Protein AF-A0AAG5D638-F1 (afdb_monomer_lite)

Organism: Anopheles atroparvus (NCBI:txid41427)

Sequence (157 aa):
MNASIKLLLIVREPVTRAISDYTQLRSHAATATLPQQQTLSSTSPLSKSFEDLAILPNGTVNEAYRPLAISQYHVHVHRWLEVFPREQLLVVNGDQLIDDPVSQLRRIEDFLGIEPRIGSNNFYFNETKGFYCLRNETGDKCLRETKGRKHPRVDPV

Secondary structure (DSSP, 8-state):
--TT--EEEEE--HHHHHHHHHHHHHHHHHHS---TT----TT-TTT--SHHHHB-TTSSB-TTSHHHHTT-HHHHHHHHHTTS-GGGEEEEEHHHHHH-HHHHHHHHHHHHT------GGGEEEETTTTEEEEEETTEEEPPPTTSSPPPPP----

Foldseek 3Di:
DDLLAAAEAEAEDLVVQLLLVVVLVLVVVVPPPDDPPDDPDCPPPNNDDSCNQQADPVRDGPCVRVSNVVSPPCVVVVVVCVRHPPLSYDYAYNVCCFVPVLVSVVVVCVSVVHDRDDDPVQWDQDVVLRTIWGQDPVGTGRDDPSPNDDGDDDDPD

Structure (mmCIF, N/CA/C/O backbone):
data_AF-A0AAG5D638-F1
#
_entry.id   AF-A0AAG5D638-F1
#
loop_
_atom_site.group_PDB
_atom_site.id
_atom_site.type_symbol
_atom_site.label_atom_id
_atom_site.label_alt_id
_atom_site.label_comp_id
_atom_site.label_asym_id
_atom_site.label_entity_id
_atom_site.label_seq_id
_atom_site.pdbx_PDB_ins_code
_atom_site.Cartn_x
_atom_site.Cartn_y
_atom_site.Cartn_z
_atom_site.occupancy
_atom_site.B_iso_or_equiv
_atom_site.auth_seq_id
_atom_site.auth_comp_id
_atom_site.auth_asym_id
_atom_site.auth_atom_id
_atom_site.pdbx_PDB_model_num
ATOM 1 N N . MET A 1 1 ? 6.801 -11.593 23.275 1.00 66.06 1 MET A N 1
ATOM 2 C CA . MET A 1 1 ? 5.906 -11.046 22.227 1.00 66.06 1 MET A CA 1
ATOM 3 C C . MET A 1 1 ? 4.469 -11.257 22.667 1.00 66.06 1 MET A C 1
ATOM 5 O O . MET A 1 1 ? 4.213 -12.244 23.342 1.00 66.06 1 MET A O 1
ATOM 9 N N . ASN A 1 2 ? 3.560 -10.337 22.338 1.00 90.38 2 ASN A N 1
ATOM 10 C CA . ASN A 1 2 ? 2.142 -10.477 22.668 1.00 90.38 2 ASN A CA 1
ATOM 11 C C . ASN A 1 2 ? 1.449 -11.319 21.584 1.00 90.38 2 ASN A C 1
ATOM 13 O O . ASN A 1 2 ? 1.292 -10.845 20.462 1.00 90.38 2 ASN A O 1
ATOM 17 N N . ALA A 1 3 ? 1.064 -12.553 21.918 1.00 93.19 3 ALA A N 1
ATOM 18 C CA . ALA A 1 3 ? 0.399 -13.467 20.987 1.00 93.19 3 ALA A CA 1
ATOM 19 C C . ALA A 1 3 ? -0.999 -12.979 20.562 1.00 93.19 3 ALA A C 1
ATOM 21 O O . ALA A 1 3 ? -1.456 -13.307 19.475 1.00 93.19 3 ALA A O 1
ATOM 22 N N . SER A 1 4 ? -1.646 -12.136 21.371 1.00 95.50 4 SER A N 1
ATOM 23 C CA . SER A 1 4 ? -3.001 -11.618 21.139 1.00 95.50 4 SER A CA 1
ATOM 24 C C . SER A 1 4 ? -3.023 -10.255 20.435 1.00 95.50 4 SER A C 1
ATOM 26 O O . SER A 1 4 ? -4.059 -9.591 20.400 1.00 95.50 4 SER A O 1
ATOM 28 N N . ILE A 1 5 ? -1.884 -9.783 19.913 1.00 97.81 5 ILE A N 1
ATOM 29 C CA . ILE A 1 5 ? -1.811 -8.488 19.224 1.00 97.81 5 ILE A CA 1
ATOM 30 C C . ILE A 1 5 ? -2.629 -8.504 17.924 1.00 97.81 5 ILE A C 1
ATOM 32 O O . ILE A 1 5 ? -2.609 -9.477 17.173 1.00 97.81 5 ILE A O 1
ATOM 36 N N . LYS A 1 6 ? -3.330 -7.406 17.636 1.00 97.94 6 LYS A N 1
ATOM 37 C CA . LYS A 1 6 ? -3.987 -7.178 16.343 1.00 97.94 6 LYS A CA 1
ATOM 38 C C . LYS A 1 6 ? -3.008 -6.518 15.368 1.00 97.94 6 LYS A C 1
ATOM 40 O O . LYS A 1 6 ? -2.303 -5.579 15.733 1.00 97.94 6 LYS A O 1
ATOM 45 N N . LEU A 1 7 ? -2.979 -6.997 14.131 1.00 98.31 7 LEU A N 1
ATOM 46 C CA . LEU A 1 7 ? -2.078 -6.567 13.066 1.00 98.31 7 LEU A CA 1
ATOM 47 C C . LEU A 1 7 ? -2.868 -5.844 11.973 1.00 98.31 7 LEU A C 1
ATOM 49 O O . LEU A 1 7 ? -3.880 -6.344 11.484 1.00 98.31 7 LEU A O 1
ATOM 53 N N . LEU A 1 8 ? -2.375 -4.676 11.566 1.00 98.62 8 LEU A N 1
ATOM 54 C CA . LEU A 1 8 ? -2.884 -3.933 10.415 1.00 98.62 8 LEU A CA 1
ATOM 55 C C . LEU A 1 8 ? -1.86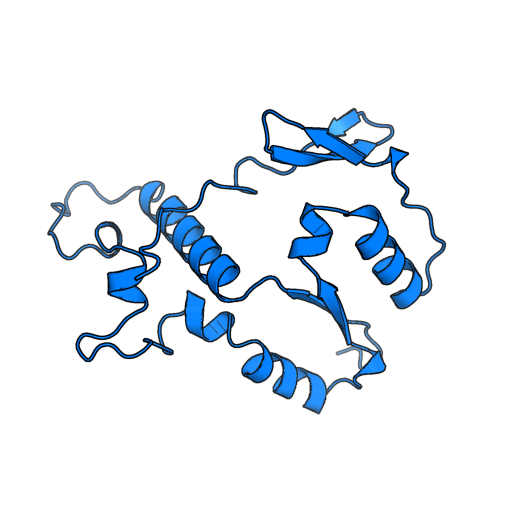4 -4.025 9.281 1.00 98.62 8 LEU A C 1
ATOM 57 O O . LEU A 1 8 ? -0.722 -3.591 9.436 1.00 98.62 8 LEU A O 1
ATOM 61 N N . LEU A 1 9 ? -2.281 -4.559 8.137 1.00 98.44 9 LEU A N 1
ATOM 62 C CA . LEU A 1 9 ? -1.474 -4.631 6.924 1.00 98.44 9 LEU A CA 1
ATOM 63 C C . LEU A 1 9 ? -2.127 -3.783 5.831 1.00 98.44 9 LEU A C 1
ATOM 65 O O . LEU A 1 9 ? -3.175 -4.145 5.307 1.00 98.44 9 LEU A O 1
ATOM 69 N N . ILE A 1 10 ? -1.502 -2.665 5.469 1.00 98.50 10 ILE A N 1
ATOM 70 C CA . ILE A 1 10 ? -1.977 -1.797 4.384 1.00 98.50 10 ILE A CA 1
ATOM 71 C C . ILE A 1 10 ? -1.230 -2.165 3.100 1.00 98.50 10 ILE A C 1
ATOM 73 O O . ILE A 1 10 ? -0.002 -2.072 3.056 1.00 98.50 10 ILE A O 1
ATOM 77 N N . VAL A 1 11 ? -1.958 -2.561 2.055 1.00 98.25 11 VAL A N 1
ATOM 78 C CA . VAL A 1 11 ? -1.394 -2.920 0.739 1.00 98.25 11 VAL A CA 1
ATOM 79 C C . VAL A 1 11 ? -2.057 -2.129 -0.377 1.00 98.25 11 VAL A C 1
ATOM 81 O O . VAL A 1 11 ? -3.178 -1.663 -0.223 1.00 98.25 11 VAL A O 1
ATOM 84 N N . ARG A 1 12 ? -1.364 -1.977 -1.501 1.00 98.00 12 ARG A N 1
ATOM 85 C CA . ARG A 1 12 ? -1.868 -1.327 -2.718 1.00 98.00 12 ARG A CA 1
ATOM 86 C C . ARG A 1 12 ? -1.720 -2.283 -3.893 1.00 98.00 12 ARG A C 1
ATOM 88 O O . ARG A 1 12 ? -1.151 -3.359 -3.723 1.00 98.00 12 ARG A O 1
ATOM 95 N N . GLU A 1 13 ? -2.169 -1.885 -5.072 1.00 97.94 13 GLU A N 1
ATOM 96 C CA . GLU A 1 13 ? -1.826 -2.567 -6.315 1.00 97.94 13 GLU A CA 1
ATOM 97 C C . GLU A 1 13 ? -0.287 -2.772 -6.390 1.00 97.94 13 GLU A C 1
ATOM 99 O O . GLU A 1 13 ? 0.483 -1.816 -6.200 1.00 97.94 13 GLU A O 1
ATOM 104 N N . PRO A 1 14 ? 0.188 -4.024 -6.553 1.00 97.56 14 PRO A N 1
ATOM 105 C CA . PRO A 1 14 ? 1.593 -4.380 -6.354 1.00 97.56 14 PRO A CA 1
ATOM 106 C C . PRO A 1 14 ? 2.555 -3.688 -7.328 1.00 97.56 14 PRO A C 1
ATOM 108 O O . PRO A 1 14 ? 3.659 -3.320 -6.911 1.00 97.56 14 PRO A O 1
ATOM 111 N N 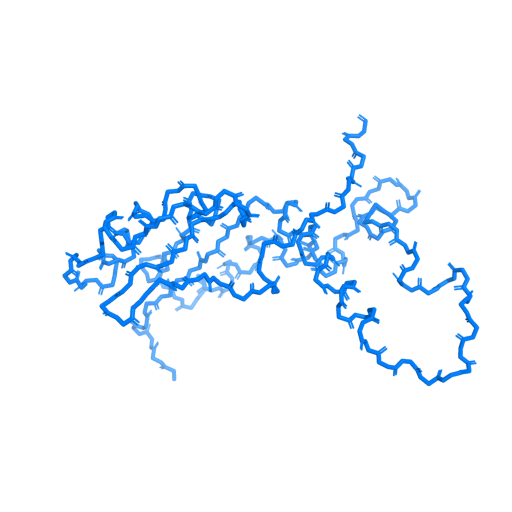. VAL A 1 15 ? 2.166 -3.456 -8.586 1.00 96.56 15 VAL A N 1
ATOM 112 C CA . VAL A 1 15 ? 3.011 -2.758 -9.571 1.00 96.56 15 VAL A CA 1
ATOM 113 C C . VAL A 1 15 ? 3.171 -1.290 -9.177 1.00 96.56 15 VAL A C 1
ATOM 115 O O . VAL A 1 15 ? 4.285 -0.772 -9.082 1.00 96.56 15 VAL A O 1
ATOM 118 N N . THR A 1 16 ? 2.076 -0.632 -8.817 1.00 96.75 16 THR A N 1
ATOM 119 C CA . THR A 1 16 ? 2.044 0.745 -8.320 1.00 96.75 16 THR A CA 1
ATOM 120 C C . THR A 1 16 ? 2.877 0.896 -7.048 1.00 96.75 16 THR A C 1
ATOM 122 O O . THR A 1 16 ? 3.619 1.872 -6.895 1.00 96.75 16 THR A O 1
ATOM 125 N N . ARG A 1 17 ? 2.811 -0.083 -6.137 1.00 97.62 17 ARG A N 1
ATOM 126 C CA . ARG A 1 17 ? 3.640 -0.132 -4.922 1.00 97.62 17 ARG A CA 1
ATOM 127 C C . ARG A 1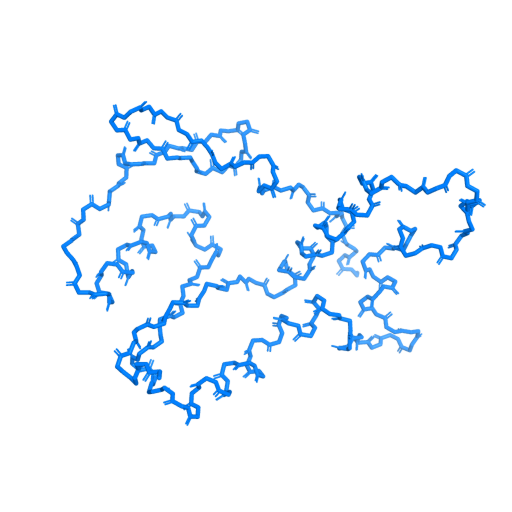 17 ? 5.127 -0.264 -5.256 1.00 97.62 17 ARG A C 1
ATOM 129 O O . ARG A 1 17 ? 5.945 0.424 -4.642 1.00 97.62 17 ARG A O 1
ATOM 136 N N . ALA A 1 18 ? 5.484 -1.107 -6.224 1.00 97.56 18 ALA A N 1
ATOM 137 C CA . ALA A 1 18 ? 6.862 -1.260 -6.687 1.00 97.56 18 ALA A CA 1
ATOM 138 C C . ALA A 1 18 ? 7.405 0.032 -7.324 1.00 97.56 18 ALA A C 1
ATOM 140 O O . ALA A 1 18 ? 8.497 0.477 -6.963 1.00 97.56 18 ALA A O 1
ATOM 141 N N . ILE A 1 19 ? 6.625 0.683 -8.190 1.00 96.81 19 ILE A N 1
ATOM 142 C CA . ILE A 1 19 ? 6.983 1.969 -8.813 1.00 96.81 19 ILE A CA 1
ATOM 143 C C . ILE A 1 19 ? 7.134 3.069 -7.751 1.00 96.81 19 ILE A C 1
ATOM 145 O O . ILE A 1 19 ? 8.060 3.884 -7.815 1.00 96.81 19 ILE A O 1
ATOM 149 N N . SER A 1 20 ? 6.264 3.084 -6.738 1.00 95.88 20 SER A N 1
ATOM 150 C CA . SER A 1 20 ? 6.355 4.029 -5.621 1.00 95.88 20 SER A CA 1
ATOM 151 C C . SER A 1 20 ? 7.661 3.864 -4.833 1.00 95.88 20 SER A C 1
ATOM 153 O O . SER A 1 20 ? 8.332 4.855 -4.534 1.00 95.88 20 SER A O 1
ATOM 155 N N . ASP A 1 21 ? 8.067 2.624 -4.549 1.00 95.75 21 ASP A N 1
ATOM 156 C CA . ASP A 1 21 ? 9.326 2.330 -3.853 1.00 95.75 21 ASP A CA 1
ATOM 157 C C . ASP A 1 21 ? 10.546 2.688 -4.718 1.00 95.75 21 ASP A C 1
ATOM 159 O O . ASP A 1 21 ? 11.457 3.356 -4.232 1.00 95.75 21 ASP A O 1
ATOM 163 N N . TYR A 1 22 ? 10.529 2.376 -6.022 1.00 94.81 22 TYR A N 1
ATOM 164 C CA . TYR A 1 22 ? 11.545 2.857 -6.975 1.00 94.81 22 TYR A CA 1
ATOM 165 C C . TYR A 1 22 ? 11.679 4.387 -6.940 1.00 94.81 22 TYR A C 1
ATOM 167 O O . TYR A 1 22 ? 12.781 4.919 -6.781 1.00 94.81 22 TYR A O 1
ATOM 175 N N . THR A 1 23 ? 10.552 5.099 -7.012 1.00 93.62 23 THR A N 1
ATOM 176 C CA . THR A 1 23 ? 10.505 6.570 -6.978 1.00 93.62 23 THR A CA 1
ATOM 177 C C . THR A 1 23 ? 11.113 7.107 -5.682 1.00 93.62 23 THR A C 1
ATOM 179 O O . THR A 1 23 ? 11.889 8.068 -5.692 1.00 93.62 23 THR A O 1
ATOM 182 N N . GLN A 1 24 ? 10.804 6.473 -4.549 1.00 91.56 24 GLN A N 1
ATOM 183 C CA . GLN A 1 24 ? 11.357 6.856 -3.256 1.00 91.56 24 GLN A CA 1
ATOM 184 C C . GLN A 1 24 ? 12.870 6.610 -3.188 1.00 91.56 24 GLN A C 1
ATOM 186 O O . GLN A 1 24 ? 13.602 7.519 -2.786 1.00 91.56 24 GLN A O 1
ATOM 191 N N . LEU A 1 25 ? 13.348 5.434 -3.602 1.00 89.75 25 LEU A N 1
ATOM 192 C CA . LEU A 1 25 ? 14.776 5.097 -3.623 1.00 89.75 25 LEU A CA 1
ATOM 193 C C . LEU A 1 25 ? 15.574 6.088 -4.478 1.00 89.75 25 LEU A C 1
ATOM 195 O O . LEU A 1 25 ? 16.613 6.582 -4.038 1.00 89.75 25 LEU A O 1
ATOM 199 N N . ARG A 1 26 ? 15.051 6.453 -5.655 1.00 87.38 26 ARG A N 1
ATOM 200 C CA . ARG A 1 26 ? 15.662 7.469 -6.520 1.00 87.38 26 ARG A CA 1
ATOM 201 C C . ARG A 1 26 ? 15.711 8.848 -5.879 1.00 87.38 26 ARG A C 1
ATOM 203 O O . ARG A 1 26 ? 16.739 9.512 -5.979 1.00 87.38 26 ARG A O 1
ATOM 210 N N . SER A 1 27 ? 14.640 9.265 -5.204 1.00 85.12 27 SER A N 1
ATOM 211 C CA . SER A 1 27 ? 14.620 10.563 -4.521 1.00 85.12 27 SER A CA 1
ATOM 212 C C . SER A 1 27 ? 15.669 10.647 -3.408 1.00 85.12 27 SER A C 1
ATOM 214 O O . SER A 1 27 ? 16.385 11.638 -3.331 1.00 85.12 27 SER A O 1
ATOM 216 N N . HIS A 1 28 ? 15.827 9.584 -2.609 1.00 84.75 28 HIS A N 1
ATOM 217 C CA . HIS A 1 28 ? 16.835 9.530 -1.545 1.00 84.75 28 HIS A CA 1
ATOM 218 C C . HIS A 1 28 ? 18.257 9.543 -2.100 1.00 84.75 28 HIS A C 1
ATOM 220 O O . HIS A 1 28 ? 19.105 10.276 -1.596 1.00 84.75 28 HIS A O 1
ATOM 226 N N . ALA A 1 29 ? 18.507 8.775 -3.162 1.00 83.12 29 ALA A N 1
ATOM 227 C CA . ALA A 1 29 ? 19.812 8.725 -3.808 1.00 83.12 29 ALA A CA 1
ATOM 228 C C . ALA A 1 29 ? 20.194 10.061 -4.473 1.00 83.12 29 ALA A C 1
ATOM 230 O O . ALA A 1 29 ? 21.365 10.420 -4.463 1.00 83.12 29 ALA A O 1
ATOM 231 N N . ALA A 1 30 ? 19.228 10.824 -4.997 1.00 78.62 30 ALA A N 1
ATOM 232 C CA . ALA A 1 30 ? 19.477 12.155 -5.557 1.00 78.62 30 ALA A CA 1
ATOM 233 C C . ALA A 1 30 ? 19.825 13.207 -4.487 1.00 78.62 30 ALA A C 1
ATOM 235 O O . ALA A 1 30 ? 20.554 14.152 -4.770 1.00 78.62 30 ALA A O 1
ATOM 236 N N . THR A 1 31 ? 19.305 13.054 -3.266 1.00 76.12 31 THR A N 1
ATOM 237 C CA . THR A 1 31 ? 19.575 13.970 -2.143 1.00 76.12 31 THR A CA 1
ATOM 238 C C . THR A 1 31 ? 20.786 13.579 -1.299 1.00 76.12 31 THR A C 1
ATOM 240 O O . THR A 1 31 ? 21.232 14.373 -0.474 1.00 76.12 31 THR A O 1
ATOM 243 N N . ALA A 1 32 ? 21.314 12.365 -1.469 1.00 75.12 32 ALA A N 1
ATOM 244 C CA . ALA A 1 32 ? 22.536 11.946 -0.802 1.00 75.12 32 ALA A CA 1
ATOM 245 C C . ALA A 1 32 ? 23.719 12.724 -1.398 1.00 75.12 32 ALA A C 1
ATOM 247 O O . ALA A 1 32 ? 23.994 12.625 -2.592 1.00 75.12 32 ALA A O 1
ATOM 248 N N . THR A 1 33 ? 24.412 13.514 -0.576 1.00 56.66 33 THR A N 1
ATOM 249 C CA . THR A 1 33 ? 25.641 14.223 -0.950 1.00 56.66 33 THR A CA 1
ATOM 250 C C . THR A 1 33 ? 26.693 13.208 -1.390 1.00 56.66 33 THR A C 1
ATOM 252 O O . THR A 1 33 ? 27.365 12.584 -0.571 1.00 56.66 33 THR A O 1
ATOM 255 N N . LEU A 1 34 ? 26.822 13.012 -2.700 1.00 56.62 34 LEU A N 1
ATOM 256 C CA . LEU A 1 34 ? 27.906 12.230 -3.278 1.00 56.62 34 LEU A CA 1
ATOM 257 C C . LEU A 1 34 ? 29.221 13.002 -3.061 1.00 56.62 34 LEU A C 1
ATOM 259 O O . LEU A 1 34 ? 29.275 14.193 -3.382 1.00 56.62 34 LEU A O 1
ATOM 263 N N . PRO A 1 35 ? 30.292 12.371 -2.542 1.00 49.97 35 PRO A N 1
ATOM 264 C CA . PRO A 1 35 ? 31.626 12.952 -2.609 1.00 49.97 35 PRO A CA 1
ATOM 265 C C . PRO A 1 35 ? 31.945 13.311 -4.068 1.00 49.97 35 PRO A C 1
ATOM 267 O O . PRO A 1 35 ? 31.729 12.497 -4.965 1.00 49.97 35 PRO A O 1
ATOM 270 N N . GLN A 1 36 ? 32.446 14.528 -4.293 1.00 44.19 36 GLN A N 1
ATOM 271 C CA . GLN A 1 36 ? 32.647 15.217 -5.583 1.00 44.19 36 GLN A CA 1
ATOM 272 C C . GLN A 1 36 ? 33.574 14.528 -6.622 1.00 44.19 36 GLN A C 1
ATOM 274 O O . GLN A 1 36 ? 34.082 15.194 -7.518 1.00 44.19 36 GLN A O 1
ATOM 279 N N . GLN A 1 37 ? 33.817 13.217 -6.558 1.00 41.53 37 GLN A N 1
ATOM 280 C CA . GLN A 1 37 ? 34.786 12.528 -7.427 1.00 41.53 37 GLN A CA 1
ATOM 281 C C . GLN A 1 37 ? 34.279 11.265 -8.130 1.00 41.53 37 GLN A C 1
ATOM 283 O O . GLN A 1 37 ? 35.064 10.588 -8.788 1.00 41.53 37 GLN A O 1
ATOM 288 N N . GLN A 1 38 ? 32.984 10.951 -8.077 1.00 47.12 38 GLN A N 1
ATOM 289 C CA . GLN A 1 38 ? 32.430 9.947 -8.987 1.00 47.12 38 GLN A CA 1
ATOM 290 C C . GLN A 1 38 ? 31.771 10.657 -10.161 1.00 47.12 38 GLN A C 1
ATOM 292 O O . GLN A 1 38 ? 30.626 11.100 -10.097 1.00 47.12 38 GLN A O 1
ATOM 297 N N . THR A 1 39 ? 32.548 10.784 -11.236 1.00 41.84 39 THR A N 1
ATOM 298 C CA . THR A 1 39 ? 32.038 10.997 -12.588 1.00 41.84 39 THR A CA 1
ATOM 299 C C . THR A 1 39 ? 30.786 10.137 -12.779 1.00 41.84 39 THR A C 1
ATOM 301 O O . THR A 1 39 ? 30.786 8.952 -12.434 1.00 41.84 39 THR A O 1
ATOM 304 N N . LEU A 1 40 ? 29.694 10.735 -13.271 1.00 46.28 40 LEU A N 1
ATOM 305 C CA . LEU A 1 40 ? 28.478 10.001 -13.616 1.00 46.28 40 LEU A CA 1
ATOM 306 C C . LEU A 1 40 ? 28.804 9.044 -14.768 1.00 46.28 40 LEU A C 1
ATOM 308 O O . LEU A 1 40 ? 28.607 9.355 -15.939 1.00 46.28 40 LEU A O 1
ATOM 312 N N . SER A 1 41 ? 29.348 7.880 -14.433 1.00 43.62 41 SER A N 1
ATOM 313 C CA . SER A 1 41 ? 29.386 6.740 -15.330 1.00 43.62 41 SER A CA 1
ATOM 314 C C . SER A 1 41 ? 27.939 6.355 -15.640 1.00 43.62 41 SER A C 1
ATOM 316 O O . SER A 1 41 ? 27.071 6.348 -14.761 1.00 43.62 41 SER A O 1
ATOM 318 N N . SER A 1 42 ? 27.672 6.024 -16.902 1.00 47.56 42 SER A N 1
ATOM 319 C CA . SER A 1 42 ? 26.375 5.546 -17.407 1.00 47.56 42 SER A CA 1
ATOM 320 C C . SER A 1 42 ? 25.833 4.312 -16.662 1.00 47.56 42 SER A C 1
ATOM 322 O O . SER A 1 42 ? 24.683 3.928 -16.855 1.00 47.56 42 SER A O 1
ATOM 324 N N . THR A 1 43 ? 26.636 3.725 -15.772 1.00 48.91 43 THR A N 1
ATOM 325 C CA . THR A 1 43 ? 26.365 2.560 -14.927 1.00 48.91 43 THR A CA 1
ATOM 326 C C . THR A 1 43 ? 25.839 2.877 -13.521 1.00 48.91 43 THR A C 1
ATOM 328 O O . THR A 1 43 ? 25.599 1.943 -12.754 1.00 48.91 43 THR A O 1
ATOM 331 N N . SER A 1 44 ? 25.651 4.147 -13.140 1.00 57.69 44 SER A N 1
ATOM 332 C CA . SER A 1 44 ? 25.067 4.476 -11.829 1.00 57.69 44 SER A CA 1
ATOM 333 C C . SER A 1 44 ? 23.619 3.962 -11.722 1.00 57.69 44 SER A C 1
ATOM 335 O O . SER A 1 44 ? 22.832 4.202 -12.631 1.00 57.69 44 SER A O 1
ATOM 337 N N . PRO A 1 45 ? 23.188 3.323 -10.616 1.00 56.34 45 PRO A N 1
ATOM 338 C CA . PRO A 1 45 ? 21.794 2.891 -10.425 1.00 56.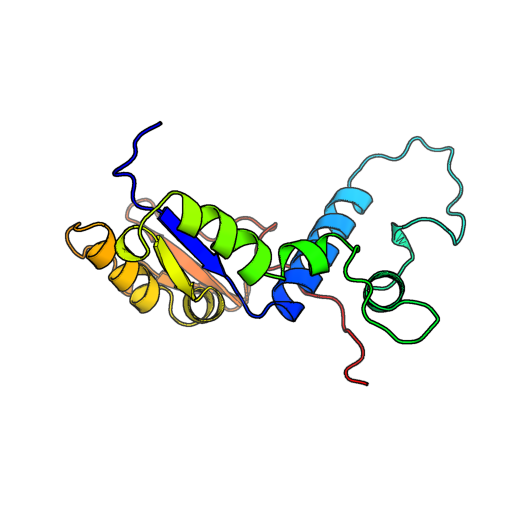34 45 PRO A CA 1
ATOM 339 C C . PRO A 1 45 ? 20.766 4.027 -10.564 1.00 56.34 45 PRO A C 1
ATOM 341 O O . PRO A 1 45 ? 19.584 3.777 -10.780 1.00 56.34 45 PRO A O 1
ATOM 344 N N . LEU A 1 46 ? 21.220 5.278 -10.446 1.00 65.88 46 LEU A N 1
ATOM 345 C CA . LEU A 1 46 ? 20.436 6.488 -10.674 1.00 65.88 46 LEU A CA 1
ATOM 346 C C . LEU A 1 46 ? 20.075 6.724 -12.152 1.00 65.88 46 LEU A C 1
ATOM 348 O O . LEU A 1 46 ? 19.160 7.501 -12.401 1.00 65.88 46 LEU A O 1
ATOM 352 N N . SER A 1 47 ? 20.762 6.116 -13.124 1.00 72.94 47 SER A N 1
ATOM 353 C CA . SER A 1 47 ? 20.467 6.299 -14.555 1.00 72.94 47 SER A CA 1
ATOM 354 C C . SER A 1 47 ? 19.444 5.302 -15.102 1.00 72.94 47 SER A C 1
ATOM 356 O O . SER A 1 47 ? 18.853 5.569 -16.144 1.00 72.94 47 SER A O 1
ATOM 358 N N . LYS A 1 48 ? 19.210 4.181 -14.408 1.00 88.44 48 LYS A N 1
ATOM 359 C CA . LYS A 1 48 ? 18.335 3.103 -14.885 1.00 88.44 48 LYS A CA 1
ATOM 360 C C . LYS A 1 48 ? 16.851 3.441 -14.726 1.00 88.44 48 LYS A C 1
ATOM 362 O O . LYS A 1 48 ? 16.427 3.966 -13.685 1.00 88.44 48 LYS A O 1
ATOM 367 N N . SER A 1 49 ? 16.067 3.120 -15.754 1.00 92.38 49 SER A N 1
ATOM 368 C CA . SER A 1 49 ? 14.602 3.172 -15.710 1.00 92.38 49 SER A CA 1
ATOM 369 C C . SER A 1 49 ? 14.040 2.123 -14.739 1.00 92.38 49 SER A C 1
ATOM 371 O O . SER A 1 49 ? 14.787 1.328 -14.158 1.00 92.38 49 SER A O 1
ATOM 373 N N . PHE A 1 50 ? 12.728 2.146 -14.498 1.00 94.50 50 PHE A N 1
ATOM 374 C CA . PHE A 1 50 ? 12.100 1.107 -13.681 1.00 94.50 50 PHE A CA 1
ATOM 375 C C . PHE A 1 50 ? 12.177 -0.241 -14.407 1.00 94.50 50 PHE A C 1
ATOM 377 O O . PHE A 1 50 ? 12.515 -1.251 -13.799 1.00 94.50 50 PHE A O 1
ATOM 384 N N . GLU A 1 51 ? 11.942 -0.224 -15.713 1.00 94.31 51 GLU A N 1
ATOM 385 C CA . GLU A 1 51 ? 11.943 -1.347 -16.639 1.00 94.31 51 GLU A CA 1
ATOM 386 C C . GLU A 1 51 ? 13.311 -2.034 -16.682 1.00 94.31 51 GLU A C 1
ATOM 388 O O . GLU A 1 51 ? 13.378 -3.247 -16.496 1.00 94.31 51 GLU A O 1
ATOM 393 N N . ASP A 1 52 ? 14.402 -1.262 -16.778 1.00 93.94 52 ASP A N 1
ATOM 394 C CA . ASP A 1 52 ? 15.785 -1.778 -16.755 1.00 93.94 52 ASP A CA 1
ATOM 395 C C . ASP A 1 52 ? 16.128 -2.562 -15.474 1.00 93.94 52 ASP A C 1
ATOM 397 O O . ASP A 1 52 ? 17.104 -3.316 -15.429 1.00 93.94 52 ASP A O 1
ATOM 401 N N . LEU A 1 53 ? 15.392 -2.312 -14.387 1.00 94.62 53 LEU A N 1
ATOM 402 C CA . LEU A 1 53 ? 15.579 -2.969 -13.093 1.00 94.62 53 LEU A CA 1
ATOM 403 C C . LEU A 1 53 ? 14.559 -4.087 -12.868 1.00 94.62 53 LEU A C 1
ATOM 405 O O . LEU A 1 53 ? 14.884 -5.091 -12.230 1.00 94.62 53 LEU A O 1
ATOM 409 N N . ALA A 1 54 ? 13.337 -3.893 -13.358 1.00 95.56 54 ALA A N 1
ATOM 410 C CA . ALA A 1 54 ? 12.197 -4.771 -13.159 1.00 95.56 54 ALA A CA 1
ATOM 411 C C . ALA A 1 54 ? 12.166 -5.946 -14.141 1.00 95.56 54 ALA A C 1
ATOM 413 O O . ALA A 1 54 ? 11.600 -6.981 -13.796 1.00 95.56 54 ALA A O 1
ATOM 414 N N . ILE A 1 55 ? 12.772 -5.811 -15.322 1.00 95.69 55 ILE A N 1
ATOM 415 C CA . ILE A 1 55 ? 12.776 -6.824 -16.380 1.00 95.69 55 ILE A CA 1
ATOM 416 C C . ILE A 1 55 ? 14.213 -7.278 -16.652 1.00 95.69 55 ILE A C 1
ATOM 418 O O . ILE A 1 55 ? 15.134 -6.478 -16.798 1.00 95.69 55 ILE A O 1
ATOM 422 N N . LEU A 1 56 ? 14.418 -8.592 -16.685 1.00 95.25 56 LEU A N 1
ATOM 423 C CA . LEU A 1 56 ? 15.692 -9.215 -17.027 1.00 95.25 56 LEU A CA 1
ATOM 424 C C . LEU A 1 56 ? 15.931 -9.170 -18.548 1.00 95.25 56 LEU A C 1
ATOM 426 O O . LEU A 1 56 ? 14.973 -9.105 -19.317 1.00 95.25 56 LEU A O 1
ATOM 430 N N . PRO A 1 57 ? 17.186 -9.306 -19.025 1.00 94.06 57 PRO A N 1
ATOM 431 C CA . PRO A 1 57 ? 17.493 -9.277 -20.462 1.00 94.06 57 PRO A CA 1
ATOM 432 C C . PRO A 1 57 ? 16.767 -10.338 -21.304 1.00 94.06 57 PRO A C 1
ATOM 434 O O . PRO A 1 57 ? 16.648 -10.189 -22.514 1.00 94.06 57 PRO A O 1
ATOM 437 N N . ASN A 1 58 ? 16.289 -11.415 -20.676 1.00 94.88 58 ASN A N 1
ATOM 438 C CA . ASN A 1 58 ? 15.499 -12.465 -21.322 1.00 94.88 58 ASN A CA 1
ATOM 439 C C . ASN A 1 58 ? 13.989 -12.139 -21.405 1.00 94.88 58 ASN A C 1
ATOM 441 O O . ASN A 1 58 ? 13.212 -13.009 -21.789 1.00 94.88 58 ASN A O 1
ATOM 445 N N . GLY A 1 59 ? 13.564 -10.937 -20.999 1.00 93.81 59 GLY A N 1
ATOM 446 C CA . GLY A 1 59 ? 12.168 -10.488 -21.001 1.00 93.81 59 GLY A CA 1
ATOM 447 C C . GLY A 1 59 ? 11.338 -10.933 -19.791 1.00 93.81 59 GLY A C 1
ATOM 448 O O . GLY A 1 59 ? 10.155 -10.618 -19.716 1.00 93.81 59 GLY A O 1
ATOM 449 N N . THR A 1 60 ? 11.926 -11.657 -18.835 1.00 96.38 60 THR A N 1
ATOM 450 C CA . THR A 1 60 ? 11.212 -12.119 -17.630 1.00 96.38 60 THR A CA 1
ATOM 451 C C . THR A 1 60 ? 11.290 -11.110 -16.487 1.00 96.38 60 THR A C 1
ATOM 453 O O . THR A 1 60 ? 12.182 -10.264 -16.442 1.00 96.38 60 THR A O 1
ATOM 456 N N . VAL A 1 61 ? 10.356 -11.196 -15.538 1.00 96.38 61 VAL A N 1
ATOM 457 C CA . VAL A 1 61 ? 10.330 -10.325 -14.357 1.00 96.38 61 VAL A CA 1
ATOM 458 C C . VAL A 1 61 ? 11.523 -10.627 -13.444 1.00 96.38 61 VAL A C 1
ATOM 460 O O . VAL A 1 61 ? 11.769 -11.769 -13.062 1.00 96.38 61 VAL A O 1
ATOM 463 N N . ASN A 1 62 ? 12.248 -9.586 -13.044 1.00 96.88 62 ASN A N 1
ATOM 464 C CA . ASN A 1 62 ? 13.324 -9.665 -12.065 1.00 96.88 62 ASN A CA 1
ATOM 465 C C . ASN A 1 62 ? 12.758 -9.738 -10.639 1.00 96.88 62 ASN A C 1
ATOM 467 O O . ASN A 1 62 ? 12.736 -8.749 -9.906 1.00 96.88 62 ASN A O 1
ATOM 471 N N . GLU A 1 63 ? 12.308 -10.915 -10.214 1.00 95.44 63 GLU A N 1
ATOM 472 C CA . GLU A 1 63 ? 11.710 -11.102 -8.884 1.00 95.44 63 GLU A CA 1
ATOM 473 C C . GLU A 1 63 ? 12.652 -10.768 -7.717 1.00 95.44 63 GLU A C 1
ATOM 475 O O . GLU A 1 63 ? 12.186 -10.419 -6.632 1.00 95.44 63 GLU A O 1
ATOM 480 N N . ALA A 1 64 ? 13.970 -10.818 -7.936 1.00 95.81 64 ALA A N 1
ATOM 481 C CA . ALA A 1 64 ? 14.976 -10.444 -6.944 1.00 95.81 64 ALA A CA 1
ATOM 482 C C . ALA A 1 64 ? 15.087 -8.921 -6.746 1.00 95.81 64 ALA A C 1
ATOM 484 O O . ALA A 1 64 ? 15.670 -8.459 -5.758 1.00 95.81 64 ALA A O 1
ATOM 485 N N . TYR A 1 65 ? 14.530 -8.114 -7.653 1.00 96.06 65 TYR A N 1
ATOM 486 C CA . TYR A 1 65 ? 14.515 -6.667 -7.500 1.00 96.06 65 TYR A CA 1
ATOM 487 C C . TYR A 1 65 ? 13.643 -6.277 -6.303 1.00 96.06 65 TYR A C 1
ATOM 489 O O . TYR A 1 65 ? 12.435 -6.503 -6.296 1.00 96.06 65 TYR A O 1
ATOM 497 N N . ARG A 1 66 ? 14.253 -5.671 -5.272 1.00 95.75 66 ARG A N 1
ATOM 498 C CA . ARG A 1 66 ? 13.613 -5.424 -3.966 1.00 95.75 66 ARG A CA 1
ATOM 499 C C . ARG A 1 66 ? 12.191 -4.837 -4.061 1.00 95.75 66 ARG A C 1
ATOM 501 O O . ARG A 1 66 ? 11.320 -5.375 -3.378 1.00 95.75 66 ARG A O 1
ATOM 508 N N . PRO A 1 67 ? 11.907 -3.785 -4.859 1.00 96.88 67 PRO A N 1
ATOM 509 C CA . PRO A 1 67 ? 10.549 -3.271 -5.005 1.00 96.88 67 PRO A CA 1
ATOM 510 C C . PRO A 1 67 ? 9.521 -4.291 -5.496 1.00 96.88 67 PRO A C 1
ATOM 512 O O . PRO A 1 67 ? 8.377 -4.202 -5.057 1.00 96.88 67 PRO A O 1
ATOM 515 N N . LEU A 1 68 ? 9.913 -5.248 -6.342 1.00 97.69 68 LEU A N 1
ATOM 516 C CA . LEU A 1 68 ? 9.070 -6.357 -6.795 1.00 97.69 68 LEU A CA 1
ATOM 517 C C . LEU A 1 68 ? 8.979 -7.448 -5.727 1.00 97.69 68 LEU A C 1
ATOM 519 O O . LEU A 1 68 ? 7.874 -7.819 -5.338 1.00 97.69 68 LEU A O 1
ATOM 523 N N . ALA A 1 69 ? 10.114 -7.879 -5.170 1.00 97.50 69 ALA A N 1
ATOM 524 C CA . ALA A 1 69 ? 10.184 -8.917 -4.138 1.00 97.50 69 ALA A CA 1
ATOM 525 C C . ALA A 1 69 ? 9.259 -8.631 -2.940 1.00 97.50 69 ALA A C 1
ATOM 527 O O . ALA A 1 69 ? 8.550 -9.508 -2.446 1.00 97.50 69 ALA A O 1
ATOM 528 N N . ILE A 1 70 ? 9.224 -7.381 -2.469 1.00 97.12 70 ILE A N 1
ATOM 529 C CA . ILE A 1 70 ? 8.373 -6.994 -1.332 1.00 97.12 70 ILE A CA 1
ATOM 530 C C . ILE A 1 70 ? 6.930 -6.644 -1.738 1.00 97.12 70 ILE A C 1
ATOM 532 O O . ILE A 1 70 ? 6.088 -6.431 -0.868 1.00 97.12 70 ILE A O 1
ATOM 536 N N . SER A 1 71 ? 6.634 -6.596 -3.041 1.00 98.19 71 SER A N 1
ATOM 537 C CA . SER A 1 71 ? 5.266 -6.496 -3.575 1.00 98.19 71 SER A CA 1
ATOM 538 C C . SER A 1 71 ? 4.612 -7.868 -3.774 1.00 98.19 71 SER A C 1
ATOM 540 O O . SER A 1 71 ? 3.402 -7.943 -3.966 1.00 98.19 71 SER A O 1
ATOM 542 N N . GLN A 1 72 ? 5.372 -8.963 -3.667 1.00 97.62 72 GLN A N 1
ATOM 543 C CA . GLN A 1 72 ? 4.834 -10.325 -3.632 1.00 97.62 72 GLN A CA 1
ATOM 544 C C . GLN A 1 72 ? 4.214 -10.627 -2.257 1.00 97.62 72 GLN A C 1
ATOM 546 O O . GLN A 1 72 ? 4.773 -11.360 -1.441 1.00 97.62 72 GLN A O 1
ATOM 551 N N . TYR A 1 73 ? 3.061 -10.022 -1.961 1.00 98.31 73 TYR A N 1
ATOM 552 C CA . TYR A 1 73 ? 2.486 -10.016 -0.610 1.00 98.31 73 TYR A CA 1
ATOM 553 C C . TYR A 1 73 ? 2.250 -11.409 -0.024 1.00 98.31 73 TYR A C 1
ATOM 555 O O . TYR A 1 73 ? 2.466 -11.597 1.171 1.00 98.31 73 TYR A O 1
ATOM 563 N N . HIS A 1 74 ? 1.859 -12.386 -0.846 1.00 97.38 74 HIS A N 1
ATOM 564 C CA . HIS A 1 74 ? 1.572 -13.747 -0.390 1.00 97.38 74 HIS A CA 1
ATOM 565 C C . HIS A 1 74 ? 2.776 -14.399 0.313 1.00 97.38 74 HIS A C 1
ATOM 567 O O . HIS A 1 74 ? 2.596 -15.024 1.356 1.00 97.38 74 HIS A O 1
ATOM 573 N N . VAL A 1 75 ? 3.999 -14.180 -0.192 1.00 96.75 75 VAL A N 1
ATOM 574 C CA . VAL A 1 75 ? 5.246 -14.724 0.379 1.00 96.75 75 VAL A CA 1
ATOM 575 C C . VAL A 1 75 ? 5.437 -14.258 1.822 1.00 96.75 75 VAL A C 1
ATOM 577 O O . VAL A 1 75 ? 5.888 -15.016 2.681 1.00 96.75 75 VAL A O 1
ATOM 580 N N . HIS A 1 76 ? 5.084 -13.002 2.096 1.00 97.50 76 HIS A N 1
ATOM 581 C CA . HIS A 1 76 ? 5.244 -12.392 3.414 1.00 97.50 76 HIS A CA 1
ATOM 582 C C . HIS A 1 76 ? 4.072 -12.741 4.326 1.00 97.50 76 HIS A C 1
ATOM 584 O O 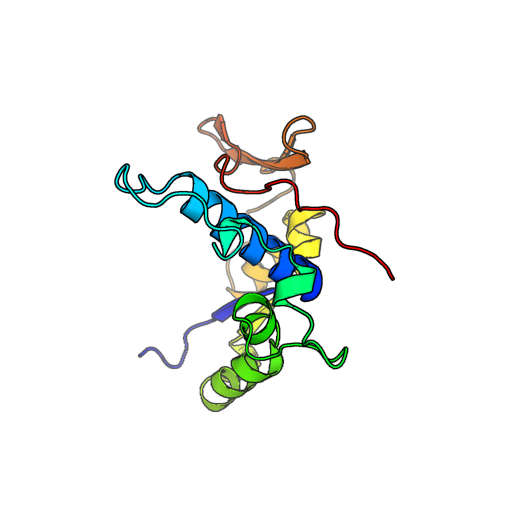. HIS A 1 76 ? 4.288 -13.156 5.461 1.00 97.50 76 HIS A O 1
ATOM 590 N N . VAL A 1 77 ? 2.838 -12.619 3.829 1.00 97.94 77 VAL A N 1
ATOM 591 C CA . VAL A 1 77 ? 1.610 -12.887 4.596 1.00 97.94 77 VAL A CA 1
ATOM 592 C C . VAL A 1 77 ? 1.554 -14.335 5.075 1.00 97.94 77 VAL A C 1
ATOM 594 O O . VAL A 1 77 ? 1.162 -14.558 6.216 1.00 97.94 77 VAL A O 1
ATOM 597 N N . HIS A 1 78 ? 2.007 -15.300 4.270 1.00 97.69 78 HIS A N 1
ATOM 598 C CA . HIS A 1 78 ? 2.067 -16.708 4.675 1.00 97.69 78 HIS A CA 1
ATOM 599 C C . HIS A 1 78 ? 2.812 -16.898 6.004 1.00 97.69 78 HIS A C 1
ATOM 601 O O . HIS A 1 78 ? 2.284 -17.503 6.929 1.00 97.69 78 HIS A O 1
ATOM 607 N N . ARG A 1 79 ? 3.998 -16.292 6.140 1.00 97.38 79 ARG A N 1
ATOM 608 C CA . ARG A 1 79 ? 4.827 -16.385 7.356 1.00 97.38 79 ARG A CA 1
ATOM 609 C C . ARG A 1 79 ? 4.163 -15.746 8.574 1.00 97.38 79 ARG A C 1
ATOM 611 O O . ARG A 1 79 ? 4.354 -16.201 9.693 1.00 97.38 79 ARG A O 1
ATOM 618 N N . TRP A 1 80 ? 3.383 -14.683 8.372 1.00 97.69 80 TRP A N 1
ATOM 619 C CA . TRP A 1 80 ? 2.603 -14.085 9.459 1.00 97.69 80 TRP A CA 1
ATOM 620 C C . TRP A 1 80 ? 1.470 -15.007 9.911 1.00 97.69 80 TRP A C 1
ATOM 622 O O . TRP A 1 80 ? 1.231 -15.119 11.110 1.00 97.69 80 TRP A O 1
ATOM 632 N N . LEU A 1 81 ? 0.814 -15.692 8.972 1.00 97.69 81 LEU A N 1
ATOM 633 C CA . LEU A 1 81 ? -0.283 -16.619 9.259 1.00 97.69 81 LEU A CA 1
ATOM 634 C C . LEU A 1 81 ? 0.174 -17.938 9.905 1.00 97.69 81 LEU A C 1
ATOM 636 O O . LEU A 1 81 ? -0.641 -18.618 10.518 1.00 97.69 81 LEU A O 1
ATOM 640 N N . GLU A 1 82 ? 1.464 -18.280 9.833 1.00 97.31 82 GLU A N 1
ATOM 641 C CA . GLU A 1 82 ? 2.052 -19.387 10.609 1.00 97.31 82 GLU A CA 1
ATOM 642 C C . GLU A 1 82 ? 2.068 -19.108 12.122 1.00 97.31 82 GLU A C 1
ATOM 644 O O . GLU A 1 82 ? 2.142 -20.040 12.922 1.00 97.31 82 GLU A O 1
ATOM 649 N N . VAL A 1 83 ? 2.013 -17.833 12.523 1.00 97.12 83 VAL A N 1
ATOM 650 C CA . VAL A 1 83 ? 2.162 -17.403 13.924 1.00 97.12 83 VAL A CA 1
ATOM 651 C C . VAL A 1 83 ? 0.888 -16.761 14.467 1.00 97.12 83 VAL A C 1
ATOM 653 O O . VAL A 1 83 ? 0.543 -16.966 15.630 1.00 97.12 83 VAL A O 1
ATOM 656 N N . PHE A 1 84 ? 0.192 -15.975 13.646 1.00 97.81 84 PHE A N 1
ATOM 657 C CA . PHE A 1 84 ? -1.007 -15.243 14.036 1.00 97.81 84 PHE A CA 1
ATOM 658 C C . PHE A 1 84 ? -2.230 -15.775 13.279 1.00 97.81 84 PHE A C 1
ATOM 660 O O . PHE A 1 84 ? -2.203 -15.826 12.048 1.00 97.81 84 PHE A O 1
ATOM 667 N N . PRO A 1 85 ? -3.327 -16.106 13.983 1.00 97.38 85 PRO A N 1
ATOM 668 C CA . PRO A 1 85 ? -4.609 -16.420 13.367 1.00 97.38 85 PRO A CA 1
ATOM 669 C C . PRO A 1 85 ? -5.055 -15.351 12.366 1.00 97.38 85 PRO A C 1
ATOM 671 O O . PRO A 1 85 ? -4.790 -14.154 12.533 1.00 97.38 85 PRO A O 1
ATOM 674 N N . ARG A 1 86 ? -5.793 -15.771 11.335 1.00 97.69 86 ARG A N 1
ATOM 675 C CA . ARG A 1 86 ? -6.270 -14.890 10.259 1.00 97.69 86 ARG A CA 1
ATOM 676 C C . ARG A 1 86 ? -7.101 -13.723 10.794 1.00 97.69 86 ARG A C 1
ATOM 678 O O . ARG A 1 86 ? -7.051 -12.630 10.227 1.00 97.69 86 ARG A O 1
ATOM 685 N N . GLU A 1 87 ? -7.836 -13.943 11.873 1.00 97.81 87 GLU A N 1
ATOM 686 C CA . GLU A 1 87 ? -8.724 -12.991 12.541 1.00 97.81 87 GLU A CA 1
ATOM 687 C C . GLU A 1 87 ? -7.947 -11.884 13.261 1.00 97.81 87 GLU A C 1
ATOM 689 O O . GLU A 1 87 ? -8.514 -10.836 13.550 1.00 97.81 87 GLU A O 1
ATOM 694 N N . GLN A 1 88 ? -6.653 -12.080 13.530 1.00 98.31 88 GLN A N 1
ATOM 695 C CA . GLN A 1 88 ? -5.774 -11.064 14.113 1.00 98.31 88 GLN A CA 1
ATOM 696 C C . GLN A 1 88 ? -5.102 -10.180 13.062 1.00 98.31 88 GLN A C 1
ATOM 698 O O . GLN A 1 88 ? -4.366 -9.272 13.438 1.00 98.31 88 GLN A O 1
ATOM 703 N N . LEU A 1 89 ? -5.344 -10.396 11.765 1.00 98.50 89 LEU A N 1
ATOM 704 C CA . LEU A 1 89 ? -4.737 -9.617 10.687 1.00 98.50 89 LEU A CA 1
ATOM 705 C C . LEU A 1 89 ? -5.812 -8.964 9.815 1.00 98.50 89 LEU A C 1
ATOM 707 O O . LEU A 1 89 ? -6.498 -9.625 9.032 1.00 98.50 89 LEU A O 1
ATOM 711 N N . LEU A 1 90 ? -5.926 -7.639 9.886 1.00 98.69 90 LEU A N 1
ATOM 712 C CA . LEU A 1 90 ? -6.746 -6.873 8.951 1.00 98.69 90 LEU A CA 1
ATOM 713 C C . LEU A 1 90 ? -5.896 -6.408 7.769 1.00 98.69 90 LEU A C 1
ATOM 715 O O . LEU A 1 90 ? -4.930 -5.663 7.939 1.00 98.69 90 LEU A O 1
ATOM 719 N N . VAL A 1 91 ? -6.306 -6.798 6.560 1.00 98.44 91 VAL A N 1
ATOM 720 C CA . VAL A 1 91 ? -5.774 -6.226 5.320 1.00 98.44 91 VAL A CA 1
ATOM 721 C C . VAL A 1 91 ? -6.598 -4.995 4.950 1.00 98.44 91 VAL A C 1
ATOM 723 O O . VAL A 1 91 ? -7.796 -5.092 4.666 1.00 98.44 91 VAL A O 1
ATOM 726 N N . VAL A 1 92 ? -5.946 -3.839 4.951 1.00 98.56 92 VAL A N 1
ATOM 727 C CA . VAL A 1 92 ? -6.517 -2.543 4.581 1.00 98.56 92 VAL A CA 1
ATOM 728 C C . VAL A 1 92 ? -6.177 -2.265 3.122 1.00 98.56 92 VAL A C 1
ATOM 730 O O . VAL A 1 92 ? -5.018 -2.385 2.714 1.00 98.56 92 VAL A O 1
ATOM 733 N N . ASN A 1 93 ? -7.182 -1.878 2.337 1.00 98.31 93 ASN A N 1
ATOM 734 C CA . ASN A 1 93 ? -6.974 -1.516 0.943 1.00 98.31 93 ASN A CA 1
ATOM 735 C C . ASN A 1 93 ? -6.426 -0.085 0.882 1.00 98.31 93 ASN A C 1
ATOM 737 O O . ASN A 1 93 ? -7.139 0.880 1.140 1.00 98.31 93 ASN A O 1
ATOM 741 N N . GLY A 1 94 ? -5.144 0.038 0.567 1.00 97.94 94 GLY A N 1
ATOM 742 C CA . GLY A 1 94 ? -4.428 1.301 0.494 1.00 97.94 94 GLY A CA 1
ATOM 743 C C . GLY A 1 94 ? -4.788 2.155 -0.720 1.00 97.94 94 GLY A C 1
ATOM 744 O O . GLY A 1 94 ? -4.597 3.362 -0.644 1.00 97.94 94 GLY A O 1
ATOM 745 N N . ASP A 1 95 ? -5.309 1.574 -1.804 1.00 97.50 95 ASP A N 1
ATOM 746 C CA . ASP A 1 95 ? -5.830 2.356 -2.934 1.00 97.50 95 ASP A CA 1
ATOM 747 C C . ASP A 1 95 ? -7.168 2.993 -2.549 1.00 97.50 95 ASP A C 1
ATOM 749 O O . ASP A 1 95 ? -7.338 4.200 -2.664 1.00 97.50 95 ASP A O 1
ATOM 753 N N . GLN A 1 96 ? -8.057 2.224 -1.919 1.00 97.50 96 GLN A N 1
ATOM 754 C CA . GLN A 1 96 ? -9.287 2.775 -1.341 1.00 97.50 96 GLN A CA 1
ATOM 755 C C . GLN A 1 96 ? -9.011 3.764 -0.206 1.00 97.50 96 GLN A C 1
ATOM 757 O O . GLN A 1 96 ? -9.758 4.710 -0.045 1.00 97.50 96 GLN A O 1
ATOM 762 N N . LEU A 1 97 ? -7.935 3.606 0.570 1.00 97.19 97 LEU A N 1
ATOM 763 C CA . LEU A 1 97 ? -7.567 4.581 1.605 1.00 97.19 97 LEU A CA 1
ATOM 764 C C . LEU A 1 97 ? -7.168 5.944 1.008 1.00 97.19 97 LEU A C 1
ATOM 766 O O . LEU A 1 97 ? -7.277 6.961 1.691 1.00 97.19 97 LEU A O 1
ATOM 770 N N . ILE A 1 98 ? -6.678 5.966 -0.237 1.00 95.19 98 ILE A N 1
ATOM 771 C CA . ILE A 1 98 ? -6.361 7.202 -0.963 1.00 95.19 98 ILE A CA 1
ATOM 772 C C . ILE A 1 98 ? -7.646 7.887 -1.436 1.00 95.19 98 ILE A C 1
ATOM 774 O O . ILE A 1 98 ? -7.745 9.103 -1.288 1.00 95.19 98 ILE A O 1
ATOM 778 N N . ASP A 1 99 ? -8.603 7.121 -1.961 1.00 95.00 99 ASP A N 1
ATOM 779 C CA . ASP A 1 99 ? -9.816 7.652 -2.601 1.00 95.00 99 ASP A CA 1
ATOM 780 C C . ASP A 1 99 ? -10.980 7.875 -1.618 1.00 95.00 99 ASP A C 1
ATOM 782 O O . ASP A 1 99 ? -11.761 8.810 -1.766 1.00 95.00 99 ASP A O 1
ATOM 786 N N . ASP A 1 100 ? -11.091 7.030 -0.597 1.00 96.06 100 ASP A N 1
ATOM 787 C CA . ASP A 1 100 ? -12.119 7.046 0.443 1.00 96.06 100 ASP A CA 1
ATOM 788 C C . ASP A 1 100 ? -11.511 6.644 1.805 1.00 96.06 100 ASP A C 1
ATOM 790 O O . ASP A 1 100 ? -11.640 5.503 2.276 1.00 96.06 100 ASP A O 1
ATOM 794 N N . PRO A 1 101 ? -10.819 7.582 2.480 1.00 96.69 101 PRO A N 1
ATOM 795 C CA . PRO A 1 101 ? -10.150 7.287 3.739 1.00 96.69 101 PRO A CA 1
ATOM 796 C C . PRO A 1 101 ? -11.120 6.897 4.861 1.00 96.69 101 PRO A C 1
ATOM 798 O O . PRO A 1 101 ? -10.761 6.105 5.734 1.00 96.69 101 PRO A O 1
ATOM 801 N N . VAL A 1 102 ? -12.349 7.421 4.847 1.00 97.00 102 VAL A N 1
ATOM 802 C CA . VAL A 1 102 ? -13.323 7.211 5.928 1.00 97.00 102 VAL A CA 1
ATOM 803 C C . VAL A 1 102 ? -13.787 5.759 5.962 1.00 97.00 102 VAL A C 1
ATOM 805 O O . VAL A 1 102 ? -13.830 5.169 7.042 1.00 97.00 102 VAL A O 1
ATOM 808 N N . SER A 1 103 ? -14.098 5.147 4.814 1.00 97.31 103 SER A N 1
ATOM 809 C CA . SER A 1 103 ? -14.546 3.746 4.806 1.00 97.31 103 SER A CA 1
ATOM 810 C C . SER A 1 103 ? -13.469 2.786 5.302 1.00 97.31 103 SER A C 1
ATOM 812 O O . SER A 1 103 ? -13.768 1.869 6.071 1.00 97.31 103 SER A O 1
ATOM 814 N N . GLN A 1 104 ? -12.207 3.002 4.924 1.00 98.19 104 GLN A N 1
ATOM 815 C CA . GLN A 1 104 ? -11.107 2.160 5.392 1.00 98.19 104 GLN A CA 1
ATOM 816 C C . GLN A 1 104 ? -10.816 2.368 6.881 1.00 98.19 104 GLN A C 1
ATOM 818 O O . GLN A 1 104 ? -10.527 1.395 7.577 1.00 98.19 104 GLN A O 1
ATOM 823 N N . LEU A 1 105 ? -10.924 3.599 7.389 1.00 98.00 105 LEU A N 1
ATOM 824 C CA . LEU A 1 105 ? -10.709 3.886 8.809 1.00 98.00 105 LEU A CA 1
ATOM 825 C C . LEU A 1 105 ? -11.817 3.320 9.696 1.00 98.00 105 LEU A C 1
ATOM 827 O O . LEU A 1 105 ? -11.489 2.754 10.733 1.00 98.00 105 LEU A O 1
ATOM 831 N N . ARG A 1 106 ? -13.080 3.328 9.254 1.00 97.88 106 ARG A N 1
ATOM 832 C CA . ARG A 1 106 ? -14.165 2.636 9.974 1.00 97.88 106 ARG A CA 1
ATOM 833 C C . ARG A 1 106 ? -13.897 1.142 10.124 1.00 97.88 106 ARG A C 1
ATOM 835 O O . ARG A 1 106 ? -14.004 0.602 11.216 1.00 97.88 106 ARG A O 1
ATOM 842 N N . ARG A 1 107 ? -13.439 0.478 9.054 1.00 98.12 107 ARG A N 1
ATOM 843 C CA . ARG A 1 107 ? -13.046 -0.944 9.115 1.00 98.12 107 ARG A CA 1
ATOM 844 C C . ARG A 1 107 ? -11.916 -1.191 10.118 1.00 98.12 107 ARG A C 1
ATOM 846 O O . ARG A 1 107 ? -11.864 -2.259 10.722 1.00 98.12 107 ARG A O 1
ATOM 853 N N . ILE A 1 108 ? -11.000 -0.232 10.271 1.00 98.56 108 ILE A N 1
ATOM 854 C CA . ILE A 1 108 ? -9.926 -0.295 11.269 1.00 98.56 108 ILE A CA 1
ATOM 855 C C . ILE A 1 108 ? -10.491 -0.093 12.681 1.00 98.56 108 ILE A C 1
ATOM 857 O O . ILE A 1 108 ? -10.129 -0.862 13.567 1.00 98.56 108 ILE A O 1
ATOM 861 N N . GLU A 1 109 ? -11.373 0.887 12.895 1.00 98.50 109 GLU A N 1
ATOM 862 C CA . GLU A 1 109 ? -12.034 1.125 14.188 1.00 98.50 109 GLU A CA 1
ATOM 863 C C . GLU A 1 109 ? -12.800 -0.126 14.655 1.00 98.50 109 GLU A C 1
ATOM 865 O O . GLU A 1 109 ? -12.544 -0.629 15.755 1.00 98.50 109 GLU A O 1
ATOM 870 N N . ASP A 1 110 ? -13.618 -0.710 13.774 1.00 98.31 110 ASP A N 1
ATOM 871 C CA . ASP A 1 110 ? -14.372 -1.945 14.026 1.00 98.31 110 ASP A CA 1
ATOM 872 C C . ASP A 1 110 ? -13.443 -3.117 14.368 1.00 98.31 110 ASP A C 1
ATOM 874 O O . ASP A 1 110 ? -13.634 -3.825 15.359 1.00 98.31 110 ASP A O 1
ATOM 878 N N . PHE A 1 111 ? -12.392 -3.314 13.567 1.00 98.56 111 PHE A N 1
ATOM 879 C CA . PHE A 1 111 ? -11.428 -4.386 13.786 1.00 98.56 111 PHE A CA 1
ATOM 880 C C . PHE A 1 111 ? -10.684 -4.236 15.109 1.00 98.56 111 PHE A C 1
ATOM 882 O O . PHE A 1 111 ? -10.437 -5.233 15.790 1.00 98.56 111 PHE A O 1
ATOM 889 N N . LEU A 1 112 ? -10.320 -3.014 15.499 1.00 98.25 112 LEU A N 1
ATOM 890 C CA . LEU A 1 112 ? -9.669 -2.749 16.778 1.00 98.25 112 LEU A CA 1
ATOM 891 C C . LEU A 1 112 ? -10.648 -2.872 17.953 1.00 98.25 112 LEU A C 1
ATOM 893 O O . LEU A 1 112 ? -10.209 -3.248 19.041 1.00 98.25 112 LEU A O 1
ATOM 897 N N . GLY A 1 113 ? -11.951 -2.707 17.715 1.00 97.81 113 GLY A N 1
ATOM 898 C CA . GLY A 1 113 ? -12.995 -2.711 18.740 1.00 97.81 113 GLY A CA 1
ATOM 899 C C . GLY A 1 113 ? -13.074 -1.377 19.480 1.00 97.81 113 GLY A C 1
ATOM 900 O O . GLY A 1 113 ? -13.341 -1.359 20.680 1.00 97.81 113 GLY A O 1
ATOM 901 N N . ILE A 1 114 ? -12.769 -0.278 18.785 1.00 97.94 114 ILE A N 1
ATOM 902 C CA . ILE A 1 114 ? -12.851 1.084 19.322 1.00 97.94 114 ILE A CA 1
ATOM 903 C C . ILE A 1 114 ? -14.097 1.786 18.786 1.00 97.94 114 ILE A C 1
ATOM 905 O O . ILE A 1 114 ? -14.633 1.425 17.743 1.00 97.94 114 ILE A O 1
ATOM 909 N N . GLU A 1 115 ? -14.568 2.788 19.523 1.00 97.56 115 GLU A N 1
ATOM 910 C CA . GLU A 1 115 ? -15.738 3.564 19.123 1.00 97.56 115 GLU A CA 1
ATOM 911 C C . GLU A 1 115 ? -15.476 4.311 17.801 1.00 97.56 115 GLU A C 1
ATOM 913 O O . GLU A 1 115 ? -14.415 4.931 17.671 1.00 97.56 115 GLU A O 1
ATOM 918 N N . PRO A 1 116 ? -16.423 4.301 16.844 1.00 96.44 116 PRO A N 1
ATOM 919 C CA . PRO A 1 116 ? -16.265 4.992 15.572 1.00 96.44 116 PRO A CA 1
ATOM 920 C C . PRO A 1 116 ? -16.342 6.507 15.780 1.00 96.44 116 PRO A C 1
ATOM 922 O O . PRO A 1 116 ? -17.418 7.078 15.983 1.00 96.44 116 PRO A O 1
ATOM 925 N N . ARG A 1 117 ? -15.186 7.171 15.749 1.00 95.25 117 ARG A N 1
ATOM 926 C CA . ARG A 1 117 ? -15.052 8.621 15.974 1.00 95.25 117 ARG A CA 1
ATOM 927 C C . ARG A 1 117 ? -14.581 9.356 14.724 1.00 95.25 117 ARG A C 1
ATOM 929 O O . ARG A 1 117 ? -14.767 10.569 14.642 1.00 95.25 117 ARG A O 1
ATOM 936 N N . ILE A 1 118 ? -13.988 8.650 13.763 1.00 95.31 118 ILE A N 1
ATOM 937 C CA . ILE A 1 118 ? -13.437 9.246 12.548 1.00 95.31 118 ILE A CA 1
ATOM 938 C C . ILE A 1 118 ? -14.518 9.350 11.460 1.00 95.31 118 ILE A C 1
ATOM 940 O O . ILE A 1 118 ? -15.078 8.358 10.989 1.00 95.31 118 ILE A O 1
ATOM 944 N N . GLY A 1 119 ? -14.796 10.580 11.027 1.00 95.38 119 GLY A N 1
ATOM 945 C CA . GLY A 1 119 ? -15.801 10.905 10.016 1.00 95.38 119 GLY A CA 1
ATOM 946 C C . GLY A 1 119 ? -15.252 11.720 8.847 1.00 95.38 119 GLY A C 1
ATOM 947 O O . GLY A 1 119 ? -14.087 12.112 8.810 1.00 95.38 119 GLY A O 1
ATOM 948 N N . SER A 1 120 ? -16.116 12.010 7.871 1.00 95.00 120 SER A N 1
ATOM 949 C CA . SER A 1 120 ? -15.773 12.829 6.697 1.00 95.00 120 SER A CA 1
ATOM 950 C C . SER A 1 120 ? -15.359 14.254 7.058 1.00 95.00 120 SER A C 1
ATOM 952 O O . SER A 1 120 ? -14.537 14.845 6.370 1.00 95.00 120 SER A O 1
ATOM 954 N N . ASN A 1 121 ? -15.857 14.789 8.172 1.00 94.69 121 ASN A N 1
ATOM 955 C CA . ASN A 1 121 ? -15.461 16.083 8.725 1.00 94.69 121 ASN A CA 1
ATOM 956 C C . ASN A 1 121 ? -13.981 16.149 9.147 1.00 94.69 121 ASN A C 1
ATOM 958 O O . ASN A 1 121 ? -13.443 17.250 9.255 1.00 94.69 121 ASN A O 1
ATOM 962 N N . ASN A 1 122 ? -13.321 15.006 9.364 1.00 96.06 122 ASN A N 1
ATOM 963 C CA . ASN A 1 122 ? -11.887 14.936 9.654 1.00 96.06 122 ASN A CA 1
ATOM 964 C C . ASN A 1 122 ? -11.010 14.993 8.396 1.00 96.06 122 ASN A C 1
ATOM 966 O O . ASN A 1 122 ? -9.784 14.994 8.519 1.00 96.06 122 ASN A O 1
ATOM 970 N N . PHE A 1 123 ? -11.603 15.041 7.201 1.00 96.69 123 PHE A N 1
ATOM 971 C CA . PHE A 1 123 ? -10.876 15.040 5.938 1.00 96.69 123 PHE A CA 1
ATOM 972 C C . PHE A 1 123 ? -11.332 16.173 5.026 1.00 96.69 123 PHE A C 1
ATOM 974 O O . PHE A 1 123 ? -12.493 16.572 5.003 1.00 96.69 123 PHE A O 1
ATOM 981 N N . TYR A 1 124 ? -10.403 16.663 4.218 1.00 95.31 124 TYR A N 1
ATOM 982 C CA . TYR A 1 124 ? -10.708 17.499 3.066 1.00 95.31 124 TYR A CA 1
ATOM 983 C C . TYR A 1 124 ? -9.776 17.112 1.922 1.00 95.31 124 TYR A C 1
ATOM 985 O O . TYR A 1 124 ? -8.619 16.754 2.153 1.00 95.31 124 TYR A O 1
ATOM 993 N N . PHE A 1 125 ? -10.274 17.144 0.689 1.00 95.56 125 PHE A N 1
ATOM 994 C CA . PHE A 1 125 ? -9.436 16.881 -0.474 1.00 95.56 125 PHE A CA 1
ATOM 995 C C . PHE A 1 125 ? -8.666 18.150 -0.843 1.00 95.56 125 PHE A C 1
ATOM 997 O O . PHE A 1 125 ? -9.255 19.223 -0.968 1.00 95.56 125 PHE A O 1
ATOM 1004 N N . ASN A 1 126 ? -7.347 18.044 -0.991 1.00 94.94 126 ASN A N 1
ATOM 1005 C CA . ASN A 1 126 ? -6.513 19.155 -1.427 1.00 94.94 126 ASN A CA 1
ATOM 1006 C C . ASN A 1 126 ? -6.150 18.956 -2.900 1.00 94.94 126 ASN A C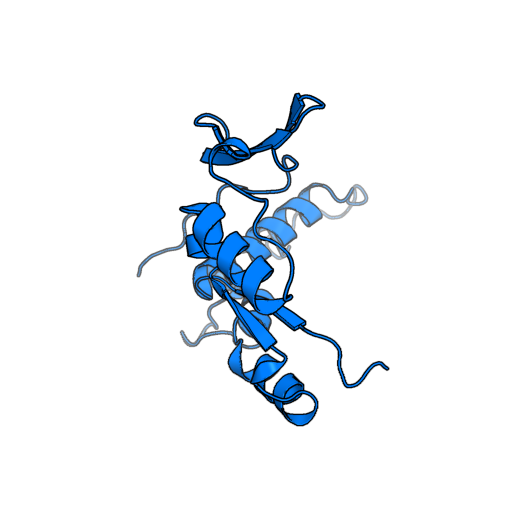 1
ATOM 1008 O O . ASN A 1 126 ? -5.315 18.108 -3.207 1.00 94.94 126 ASN A O 1
ATOM 1012 N N . GLU A 1 127 ? -6.753 19.746 -3.792 1.00 92.62 127 GLU A N 1
ATOM 1013 C CA . GLU A 1 127 ? -6.552 19.633 -5.246 1.00 92.62 127 GLU A CA 1
ATOM 1014 C C . GLU A 1 127 ? -5.093 19.840 -5.660 1.00 92.62 127 GLU A C 1
ATOM 1016 O O . GLU A 1 127 ? -4.561 19.068 -6.452 1.00 92.62 127 GLU A O 1
ATOM 1021 N N . THR A 1 128 ? -4.407 20.818 -5.061 1.00 89.56 128 THR A N 1
ATOM 1022 C CA . THR A 1 128 ? -2.986 21.083 -5.329 1.00 89.56 128 THR A CA 1
ATOM 1023 C C . THR A 1 128 ? -2.111 19.895 -4.939 1.00 89.56 128 THR A C 1
ATOM 1025 O O . THR A 1 128 ? -1.134 19.583 -5.619 1.00 89.56 128 THR A O 1
ATOM 1028 N N . LYS A 1 129 ? -2.443 19.222 -3.832 1.00 89.38 129 LYS A N 1
ATOM 1029 C CA . LYS A 1 129 ? -1.723 18.030 -3.380 1.00 89.38 129 LYS A CA 1
ATOM 1030 C C . LYS A 1 129 ? -2.146 16.775 -4.150 1.00 89.38 129 LYS A C 1
ATOM 1032 O O . LYS A 1 129 ? -1.329 15.870 -4.285 1.00 89.38 129 LYS A O 1
ATOM 1037 N N . GLY A 1 130 ? -3.394 16.709 -4.610 1.00 92.25 130 GLY A N 1
ATOM 1038 C CA . GLY A 1 130 ? -4.015 15.530 -5.216 1.00 92.25 130 GLY A CA 1
ATOM 1039 C C . GLY A 1 130 ? -4.359 14.419 -4.217 1.00 92.25 130 GLY A C 1
ATOM 1040 O O . GLY A 1 130 ? -4.497 13.270 -4.618 1.00 92.25 130 GLY A O 1
ATOM 1041 N N . PHE A 1 131 ? -4.446 14.731 -2.918 1.00 94.56 131 PHE A N 1
ATOM 1042 C CA . PHE A 1 131 ? -4.717 13.759 -1.852 1.00 94.56 131 PHE A CA 1
ATOM 1043 C C . PHE A 1 131 ? -5.603 14.365 -0.761 1.00 94.56 131 PHE A C 1
ATOM 1045 O O . PHE A 1 131 ? -5.590 15.580 -0.537 1.00 94.56 131 PHE A O 1
ATOM 1052 N N . TYR A 1 132 ? -6.294 13.503 -0.012 1.00 95.75 132 TYR A N 1
ATOM 1053 C CA . TYR A 1 132 ? -6.931 13.901 1.240 1.00 95.75 132 TYR A CA 1
ATOM 1054 C C . TYR A 1 132 ? -5.901 14.355 2.282 1.00 95.75 132 TYR A C 1
ATOM 1056 O O . TYR A 1 132 ? -4.844 13.746 2.482 1.00 95.75 132 TYR A O 1
ATOM 1064 N N . CYS A 1 133 ? -6.244 15.435 2.972 1.00 95.69 133 CYS A N 1
ATOM 1065 C CA . CYS A 1 133 ? -5.541 15.974 4.124 1.00 95.69 133 CYS A CA 1
ATOM 1066 C C . CYS A 1 133 ? -6.437 15.893 5.365 1.00 95.69 133 CYS A C 1
ATOM 1068 O O . CYS A 1 133 ? -7.648 15.694 5.261 1.00 95.69 133 CYS A O 1
ATOM 1070 N N . LEU A 1 134 ? -5.828 16.011 6.542 1.00 95.69 134 LEU A N 1
ATOM 1071 C CA . LEU A 1 134 ? -6.509 15.881 7.825 1.00 95.69 134 LEU A CA 1
ATOM 1072 C C . LEU A 1 134 ? -6.985 17.247 8.311 1.00 95.69 134 LEU A C 1
ATOM 1074 O O . LEU A 1 134 ? -6.220 18.210 8.286 1.00 95.69 134 LEU A O 1
ATOM 1078 N N . ARG A 1 135 ? -8.210 17.294 8.821 1.00 93.44 135 ARG A N 1
ATOM 1079 C CA . ARG A 1 135 ? -8.756 18.400 9.604 1.00 93.44 135 ARG A CA 1
ATOM 1080 C C . ARG A 1 135 ? -8.831 17.974 11.061 1.00 93.44 135 ARG A C 1
ATOM 1082 O O . ARG A 1 135 ? -9.456 16.961 11.386 1.00 93.44 135 ARG A O 1
ATOM 1089 N N . ASN A 1 136 ? -8.201 18.740 11.940 1.00 85.88 136 ASN A N 1
ATOM 1090 C CA . ASN A 1 136 ? -8.317 18.551 13.381 1.00 85.88 136 ASN A CA 1
ATOM 1091 C C . ASN A 1 136 ? -8.618 19.884 14.082 1.00 85.88 136 ASN A C 1
ATOM 1093 O O . ASN A 1 136 ? -8.588 20.944 13.461 1.00 85.88 136 ASN A O 1
ATOM 1097 N N . GLU A 1 137 ? -8.905 19.831 15.382 1.00 80.12 137 GLU A N 1
ATOM 1098 C CA . GLU A 1 137 ? -9.221 21.022 16.191 1.00 80.12 137 GLU A CA 1
ATOM 1099 C C . GLU A 1 137 ? -8.071 22.043 16.231 1.00 80.12 137 GLU A C 1
ATOM 1101 O O . GLU A 1 137 ? -8.295 23.234 16.415 1.00 80.12 137 GLU A O 1
ATOM 1106 N N . THR A 1 138 ? -6.836 21.580 16.025 1.00 81.12 138 THR A N 1
ATOM 1107 C CA . THR A 1 138 ? -5.620 22.407 16.011 1.00 81.12 138 THR A CA 1
ATOM 1108 C C . THR A 1 138 ? -5.268 22.970 14.628 1.00 81.12 138 THR A C 1
ATOM 1110 O O . THR A 1 138 ? -4.310 23.733 14.517 1.00 81.12 138 THR A O 1
ATOM 1113 N N . GLY A 1 139 ? -6.018 22.610 13.581 1.00 87.56 139 GLY A N 1
ATOM 1114 C CA . GLY A 1 139 ? -5.843 23.097 12.215 1.00 87.56 139 GLY A CA 1
ATOM 1115 C C . GLY A 1 139 ? -5.841 22.016 11.128 1.00 87.56 139 GLY A C 1
ATOM 1116 O O . GLY A 1 139 ? -5.877 20.808 11.368 1.00 87.56 139 GLY A O 1
ATOM 1117 N N . ASP A 1 140 ? -5.767 22.482 9.885 1.00 93.19 140 ASP A N 1
ATOM 1118 C CA . ASP A 1 140 ? -5.698 21.631 8.702 1.00 93.19 140 ASP A CA 1
ATOM 1119 C C . ASP A 1 140 ? -4.241 21.224 8.420 1.00 93.19 140 ASP A C 1
ATOM 1121 O O . ASP A 1 140 ? -3.321 22.049 8.419 1.00 93.19 140 ASP A O 1
ATOM 1125 N N . LYS A 1 141 ? -4.004 19.929 8.182 1.00 93.44 141 LYS A N 1
ATOM 1126 C CA . LYS A 1 141 ? -2.665 19.374 7.962 1.00 93.44 141 LYS A CA 1
ATOM 1127 C C . LYS A 1 141 ? -2.656 18.287 6.897 1.00 93.44 141 LYS A C 1
ATOM 1129 O O . LYS A 1 141 ? -3.287 17.240 7.014 1.00 93.44 141 LYS A O 1
ATOM 1134 N N . CYS A 1 142 ? -1.808 18.483 5.897 1.00 93.81 142 CYS A N 1
ATOM 1135 C CA . CYS A 1 142 ? -1.489 17.460 4.913 1.00 93.81 142 CYS A CA 1
ATOM 1136 C C . CYS A 1 142 ? -0.304 16.584 5.350 1.00 93.81 142 CYS A C 1
ATOM 1138 O O . CYS A 1 142 ? 0.540 16.980 6.160 1.00 93.81 142 CYS A O 1
ATOM 1140 N N . LEU A 1 143 ? -0.189 15.392 4.756 1.00 91.69 143 LEU A N 1
ATOM 1141 C CA . LEU A 1 143 ? 1.032 14.588 4.866 1.00 91.69 143 LEU A CA 1
ATOM 1142 C C . LEU A 1 143 ? 2.247 15.351 4.304 1.00 91.69 143 LEU A C 1
ATOM 1144 O O . LEU A 1 143 ? 2.101 16.231 3.453 1.00 91.69 143 LEU A O 1
ATOM 1148 N N . ARG A 1 144 ? 3.454 14.990 4.763 1.00 90.06 144 ARG A N 1
ATOM 1149 C CA . ARG A 1 144 ? 4.722 15.609 4.323 1.00 90.06 144 ARG A CA 1
ATOM 1150 C C . ARG A 1 144 ? 4.889 15.542 2.798 1.00 90.06 144 ARG A C 1
ATOM 1152 O O . ARG A 1 144 ? 4.324 14.663 2.151 1.00 90.06 144 ARG A O 1
ATOM 1159 N N . GLU A 1 145 ? 5.719 16.415 2.233 1.00 85.06 145 GLU A N 1
ATOM 1160 C CA . GLU A 1 145 ? 6.043 16.442 0.790 1.00 85.06 145 GLU A CA 1
ATOM 1161 C C . GLU A 1 145 ? 6.627 15.121 0.275 1.00 85.06 145 GLU A C 1
ATOM 1163 O O . GLU A 1 145 ? 6.473 14.753 -0.884 1.00 85.06 145 GLU A O 1
ATOM 1168 N N . THR A 1 146 ? 7.238 14.339 1.166 1.00 83.38 146 THR A N 1
ATOM 1169 C CA . THR A 1 146 ? 7.737 13.000 0.851 1.00 83.38 146 THR A CA 1
ATOM 1170 C C . THR A 1 146 ? 6.631 11.957 0.634 1.00 83.38 146 THR A C 1
ATOM 1172 O O . THR A 1 146 ? 6.935 10.786 0.400 1.00 83.38 146 THR A O 1
ATOM 1175 N N . LYS A 1 147 ? 5.353 12.337 0.726 1.00 88.50 147 LYS A N 1
ATOM 1176 C CA . LYS A 1 147 ? 4.185 11.478 0.507 1.00 88.50 147 LYS A CA 1
ATOM 1177 C C . LYS A 1 147 ? 3.401 11.976 -0.706 1.00 88.50 147 LYS A C 1
ATOM 1179 O O . LYS A 1 147 ? 3.102 13.164 -0.786 1.00 88.50 147 LYS A O 1
ATOM 1184 N N . GLY A 1 148 ? 3.060 11.052 -1.611 1.00 85.06 148 GLY A N 1
ATOM 1185 C CA . GLY A 1 148 ? 2.321 11.363 -2.840 1.00 85.06 148 GLY A CA 1
ATOM 1186 C C . GLY A 1 148 ? 3.189 11.885 -3.990 1.00 85.06 148 GLY A C 1
ATOM 1187 O O . GLY A 1 148 ? 2.751 12.744 -4.744 1.00 85.06 148 GLY A O 1
ATOM 1188 N N . ARG A 1 149 ? 4.441 11.418 -4.116 1.00 88.25 149 ARG A N 1
ATOM 1189 C CA . ARG A 1 149 ? 5.317 11.829 -5.226 1.00 88.25 149 ARG A CA 1
ATOM 1190 C C . ARG A 1 149 ? 4.769 11.337 -6.563 1.00 88.25 149 ARG A C 1
ATOM 1192 O O . ARG A 1 149 ? 4.300 10.205 -6.653 1.00 88.25 149 ARG A O 1
ATOM 1199 N N . LYS A 1 150 ? 4.922 12.154 -7.606 1.00 89.31 150 LYS A N 1
ATOM 1200 C CA . LYS A 1 150 ? 4.605 11.755 -8.978 1.00 89.31 150 LYS A CA 1
ATOM 1201 C C . LYS A 1 150 ? 5.480 10.570 -9.390 1.00 89.31 150 LYS A C 1
ATOM 1203 O O . LYS A 1 150 ? 6.701 10.623 -9.251 1.00 89.31 150 LYS A O 1
ATOM 1208 N N . HIS A 1 151 ? 4.843 9.511 -9.872 1.00 92.94 151 HIS A N 1
ATOM 1209 C CA . HIS A 1 151 ? 5.529 8.331 -10.384 1.00 92.94 151 HIS A CA 1
ATOM 1210 C C . HIS A 1 151 ? 6.114 8.603 -11.782 1.00 92.94 151 HIS A C 1
ATOM 1212 O O . HIS A 1 151 ? 5.566 9.432 -12.520 1.00 92.94 151 HIS A O 1
ATOM 1218 N N . PRO A 1 152 ? 7.219 7.934 -12.161 1.00 91.94 152 PRO A N 1
ATOM 1219 C CA . PRO A 1 152 ? 7.698 7.948 -13.538 1.00 91.94 152 PRO A CA 1
ATOM 1220 C C . PRO A 1 152 ? 6.646 7.342 -14.473 1.00 91.94 152 PRO A C 1
ATOM 1222 O O . PRO A 1 152 ? 5.829 6.517 -14.059 1.00 91.94 152 PRO A O 1
ATOM 1225 N N . ARG A 1 153 ? 6.690 7.732 -15.749 1.00 91.44 153 ARG A N 1
ATOM 1226 C CA . ARG A 1 153 ? 5.986 6.990 -16.795 1.00 91.44 153 ARG A CA 1
ATOM 1227 C C . ARG A 1 153 ? 6.710 5.658 -16.978 1.00 91.44 153 ARG A C 1
ATOM 1229 O O . ARG A 1 153 ? 7.916 5.675 -17.191 1.00 91.44 153 ARG A O 1
ATOM 1236 N N . VAL A 1 154 ? 5.959 4.569 -16.888 1.00 90.25 154 VAL A N 1
ATOM 1237 C CA . VAL A 1 154 ? 6.411 3.217 -17.226 1.00 90.25 154 VAL A CA 1
ATOM 1238 C C . VAL A 1 154 ? 5.732 2.822 -18.532 1.00 90.25 154 VAL A C 1
ATOM 1240 O O . VAL A 1 154 ? 4.569 3.190 -18.739 1.00 90.25 154 VAL A O 1
ATOM 1243 N N . ASP A 1 155 ? 6.456 2.159 -19.426 1.00 87.06 155 ASP A N 1
ATOM 1244 C CA . ASP A 1 155 ? 5.909 1.684 -20.698 1.00 87.06 155 ASP A CA 1
ATOM 1245 C C . ASP A 1 155 ? 4.770 0.665 -20.457 1.00 87.06 155 ASP A C 1
ATOM 1247 O O . ASP A 1 155 ? 4.984 -0.319 -19.744 1.00 87.06 155 ASP A O 1
ATOM 1251 N N . PRO A 1 156 ? 3.548 0.895 -20.984 1.00 74.62 156 PRO A N 1
ATOM 1252 C CA . PRO A 1 156 ? 2.448 -0.066 -20.888 1.00 74.62 156 PRO A CA 1
ATOM 1253 C C . PRO A 1 156 ? 2.646 -1.346 -21.719 1.00 74.62 156 PRO A C 1
ATOM 1255 O O . PRO A 1 156 ? 1.857 -2.274 -21.520 1.00 74.62 156 PRO A O 1
ATOM 1258 N N . VAL A 1 157 ? 3.706 -1.410 -22.544 1.00 56.09 157 VAL A N 1
ATOM 1259 C CA . VAL A 1 157 ? 3.966 -2.410 -23.602 1.00 56.09 157 VAL A CA 1
ATOM 1260 C C . VAL A 1 157 ? 3.138 -2.159 -24.863 1.00 56.09 157 VAL A C 1
ATOM 1262 O O . VAL A 1 157 ? 1.942 -1.806 -24.753 1.00 56.09 157 VAL A O 1
#

Radius of gyration: 19.55 Å; chains: 1; bounding box: 51×42×46 Å

pLDDT: mean 89.78, std 14.03, range [41.53, 98.69]

InterPro domains:
  IPR000863 Sulfotransferase domain [PF00685] (2-139)
  IPR027417 P-loop containing nucleoside triphosphate hydrolase [G3DSA:3.40.50.300] (1-157)
  IPR027417 P-loop containing nucleoside triphosphate hydrolase [SSF52540] (4-156)
  IPR037359 Heparan sulfate sulfotransferase [PTHR10605] (1-156)